Protein AF-A0A943V4J5-F1 (afdb_monomer_lite)

Structure (mmCIF, N/CA/C/O backbone):
data_AF-A0A943V4J5-F1
#
_entry.id   AF-A0A943V4J5-F1
#
loop_
_atom_site.group_PDB
_atom_site.id
_atom_site.type_symbol
_atom_site.label_atom_id
_atom_site.label_alt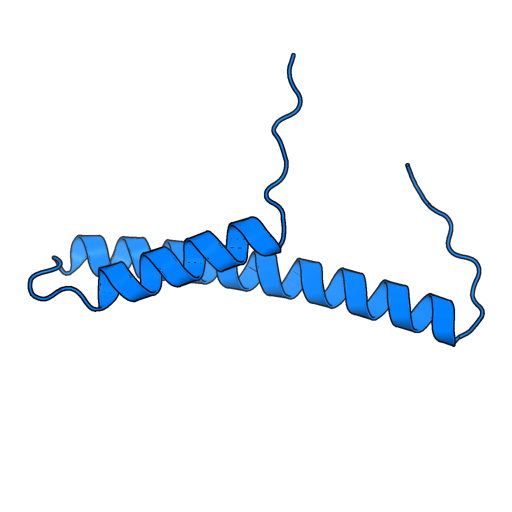_id
_atom_site.label_comp_id
_atom_site.label_asym_id
_atom_site.label_entity_id
_atom_site.label_seq_id
_atom_site.pdbx_PDB_ins_code
_atom_site.Cartn_x
_atom_site.Cartn_y
_atom_site.Cartn_z
_atom_site.occupancy
_atom_site.B_iso_or_equiv
_atom_site.auth_seq_id
_atom_site.auth_comp_id
_atom_site.auth_asym_id
_atom_site.auth_atom_id
_atom_site.pdbx_PDB_model_num
ATOM 1 N N . MET A 1 1 ? -20.559 3.648 -20.221 1.00 33.47 1 MET A N 1
ATOM 2 C CA . MET A 1 1 ? -20.439 3.281 -18.790 1.00 33.47 1 MET A CA 1
ATOM 3 C C . MET A 1 1 ? -19.029 3.663 -18.367 1.00 33.47 1 MET A C 1
ATOM 5 O O . MET A 1 1 ? -18.133 3.326 -19.135 1.00 33.47 1 MET A O 1
ATOM 9 N N . PRO A 1 2 ? -18.794 4.425 -17.284 1.00 40.66 2 PRO A N 1
ATOM 10 C CA . PRO A 1 2 ? -17.429 4.803 -16.934 1.00 40.66 2 PRO A CA 1
ATOM 11 C C . PRO A 1 2 ? -16.676 3.538 -16.516 1.00 40.66 2 PRO A C 1
ATOM 13 O O . PRO A 1 2 ? -17.181 2.752 -15.713 1.00 40.66 2 PRO A O 1
ATOM 16 N N . ALA A 1 3 ? -15.517 3.303 -17.128 1.00 45.62 3 ALA A N 1
ATOM 17 C CA . ALA A 1 3 ? -14.641 2.196 -16.775 1.00 45.62 3 ALA A CA 1
ATOM 18 C C . ALA A 1 3 ? -14.354 2.266 -15.270 1.00 45.62 3 ALA A C 1
ATOM 20 O O . ALA A 1 3 ? -13.978 3.331 -14.776 1.00 45.62 3 ALA A O 1
ATOM 21 N N . LYS A 1 4 ? -14.562 1.161 -14.538 1.00 47.19 4 LYS A N 1
ATOM 22 C CA . LYS A 1 4 ? -14.074 1.029 -13.159 1.00 47.19 4 LYS A CA 1
ATOM 23 C C . LYS A 1 4 ? -12.593 1.399 -13.190 1.00 47.19 4 LYS A C 1
ATOM 25 O O . LYS A 1 4 ? -11.815 0.676 -13.810 1.00 47.19 4 LYS A O 1
ATOM 30 N N . GLN A 1 5 ? -12.229 2.541 -12.610 1.00 59.59 5 GLN A N 1
ATOM 31 C CA . GLN A 1 5 ? -10.831 2.933 -12.506 1.00 59.59 5 GLN A CA 1
ATOM 32 C C . GLN A 1 5 ? -10.137 1.835 -11.707 1.00 59.59 5 GLN A C 1
ATOM 34 O O . GLN A 1 5 ? -10.502 1.571 -10.563 1.00 59.59 5 GLN A O 1
ATOM 39 N N . GLN A 1 6 ? -9.224 1.116 -12.358 1.00 74.06 6 GLN A N 1
ATOM 40 C CA . GLN A 1 6 ? -8.378 0.165 -11.656 1.00 74.06 6 GLN A CA 1
ATOM 41 C C . GLN A 1 6 ? -7.522 0.968 -10.680 1.00 74.06 6 GLN A C 1
ATOM 43 O O . GLN A 1 6 ? -6.936 1.975 -11.078 1.00 74.06 6 GLN A O 1
ATOM 48 N N . LEU A 1 7 ? -7.481 0.528 -9.424 1.00 86.62 7 LEU A N 1
ATOM 49 C CA . LEU A 1 7 ? -6.654 1.126 -8.382 1.00 86.62 7 LEU A CA 1
ATOM 50 C C . LEU A 1 7 ? -5.204 1.249 -8.884 1.00 86.62 7 LEU A C 1
ATOM 52 O O . LEU A 1 7 ? -4.679 0.307 -9.487 1.00 86.62 7 LEU A O 1
ATOM 56 N N . THR A 1 8 ? -4.555 2.399 -8.696 1.00 93.75 8 THR A N 1
ATOM 57 C CA . THR A 1 8 ? -3.120 2.526 -9.004 1.00 93.75 8 THR A CA 1
ATOM 58 C C . THR A 1 8 ? -2.268 1.966 -7.864 1.00 93.75 8 THR A C 1
ATOM 60 O O . THR A 1 8 ? -2.763 1.732 -6.762 1.00 93.75 8 THR A O 1
ATOM 63 N N . LEU A 1 9 ? -0.972 1.738 -8.115 1.00 93.38 9 LEU A N 1
ATOM 64 C CA . LEU A 1 9 ? -0.048 1.297 -7.062 1.00 93.38 9 LEU A CA 1
ATOM 65 C C . LEU A 1 9 ? 0.027 2.342 -5.940 1.00 93.38 9 LEU A C 1
ATOM 67 O O . LEU A 1 9 ? -0.039 2.000 -4.768 1.00 93.38 9 LEU A O 1
ATOM 71 N N . GLU A 1 10 ? 0.126 3.614 -6.308 1.00 94.88 10 GLU A N 1
ATOM 72 C CA . GLU A 1 10 ? 0.245 4.739 -5.384 1.00 94.88 10 GLU A CA 1
ATOM 73 C C . GLU A 1 10 ? -1.013 4.873 -4.523 1.00 94.88 10 GLU A C 1
ATOM 75 O O . GLU A 1 10 ? -0.906 5.044 -3.314 1.00 94.88 10 GLU A O 1
ATOM 80 N N . GLN A 1 11 ? -2.197 4.718 -5.125 1.00 94.94 11 GLN A N 1
ATOM 81 C CA . GLN A 1 11 ? -3.463 4.716 -4.390 1.00 94.94 11 GLN A CA 1
ATOM 82 C C . GLN A 1 11 ? -3.535 3.550 -3.399 1.00 94.94 11 GLN A C 1
ATOM 84 O O . GLN A 1 11 ? -3.868 3.762 -2.237 1.00 94.94 11 GLN A O 1
ATOM 89 N N . ALA A 1 12 ? -3.150 2.343 -3.824 1.00 94.81 12 ALA A N 1
ATOM 90 C CA . ALA A 1 12 ? -3.113 1.173 -2.950 1.00 94.81 12 ALA A CA 1
ATOM 91 C C . ALA A 1 12 ? -2.133 1.346 -1.775 1.00 94.81 12 ALA A C 1
ATOM 93 O O . ALA A 1 12 ? -2.428 0.941 -0.653 1.00 94.81 12 ALA A O 1
ATOM 94 N N . MET A 1 13 ? -0.981 1.982 -2.012 1.00 94.44 13 MET A N 1
ATOM 95 C CA . MET A 1 13 ? -0.017 2.310 -0.960 1.00 94.44 13 MET A CA 1
ATOM 96 C C . MET A 1 13 ? -0.574 3.343 0.025 1.00 94.44 13 MET A C 1
ATOM 98 O O . MET A 1 13 ? -0.445 3.151 1.230 1.00 94.44 13 MET A O 1
ATOM 102 N N . THR A 1 14 ? -1.241 4.393 -0.462 1.00 96.50 14 THR A N 1
ATOM 103 C CA . THR A 1 14 ? -1.901 5.382 0.407 1.00 96.50 14 THR A CA 1
ATOM 104 C C . THR A 1 14 ? -2.992 4.743 1.269 1.00 96.50 14 THR A C 1
ATOM 106 O O . THR A 1 14 ? -3.096 5.052 2.453 1.00 96.50 14 THR A O 1
ATOM 109 N N . GLU A 1 15 ? -3.788 3.828 0.711 1.00 95.06 15 GLU A N 1
ATOM 110 C CA . GLU A 1 15 ? -4.808 3.099 1.476 1.00 95.06 15 GLU A CA 1
ATOM 111 C C . GLU A 1 15 ? -4.193 2.190 2.551 1.00 95.06 15 GLU A C 1
ATOM 113 O O . GLU A 1 15 ? -4.695 2.148 3.675 1.00 95.06 15 GLU A O 1
ATOM 118 N N . LEU A 1 16 ? -3.080 1.511 2.249 1.00 94.88 16 LEU A N 1
ATOM 119 C CA . LEU A 1 16 ? -2.331 0.718 3.232 1.00 94.88 16 LEU A CA 1
ATOM 120 C C . LEU A 1 16 ? -1.793 1.573 4.382 1.00 94.88 16 LEU A C 1
ATOM 122 O O . LEU A 1 16 ? -1.931 1.190 5.542 1.00 94.88 16 LEU A O 1
ATOM 126 N N . GLU A 1 17 ? -1.201 2.727 4.076 1.00 95.25 17 GLU A N 1
ATOM 127 C CA . GLU A 1 17 ? -0.691 3.660 5.086 1.00 95.25 17 GLU A CA 1
ATOM 128 C C . GLU A 1 17 ? -1.814 4.186 5.985 1.00 95.25 17 GLU A C 1
ATOM 130 O O . GLU A 1 17 ? -1.659 4.227 7.206 1.00 95.25 17 GLU A O 1
ATOM 135 N N . ALA A 1 18 ? -2.966 4.526 5.401 1.00 94.56 18 ALA A N 1
ATOM 136 C CA . ALA A 1 18 ? -4.132 4.969 6.155 1.00 94.56 18 ALA A CA 1
ATOM 137 C C . ALA A 1 18 ? -4.654 3.870 7.095 1.00 94.56 18 ALA A C 1
ATOM 139 O O . ALA A 1 18 ? -4.898 4.131 8.270 1.00 94.56 18 ALA A O 1
ATOM 140 N N . MET A 1 19 ? -4.778 2.626 6.620 1.00 94.12 19 MET A N 1
ATOM 141 C CA . MET A 1 19 ? -5.207 1.513 7.476 1.00 94.12 19 MET A CA 1
ATOM 142 C C . MET A 1 19 ? -4.202 1.218 8.591 1.00 94.12 19 MET A C 1
ATOM 144 O O . MET A 1 19 ? -4.618 0.958 9.718 1.00 94.12 19 MET A O 1
ATOM 148 N N . ALA A 1 20 ? -2.897 1.299 8.315 1.00 92.19 20 ALA A N 1
ATOM 149 C CA . ALA A 1 20 ? -1.868 1.128 9.337 1.00 92.19 20 ALA A CA 1
ATOM 150 C C . ALA A 1 20 ? -2.002 2.178 10.454 1.00 92.19 20 ALA A C 1
ATOM 152 O O . ALA A 1 20 ? -1.993 1.819 11.630 1.00 92.19 20 ALA A O 1
ATOM 153 N N . GLN A 1 21 ? -2.224 3.447 10.099 1.00 93.06 21 GLN A N 1
ATOM 154 C CA . GLN A 1 21 ? -2.469 4.519 11.072 1.00 93.06 21 GLN A CA 1
ATOM 155 C C . GLN A 1 21 ? -3.741 4.279 11.898 1.00 93.06 21 GLN A C 1
ATOM 157 O O . GLN A 1 21 ? -3.751 4.473 13.113 1.00 93.06 21 GLN A O 1
ATOM 162 N N . GLU A 1 22 ? -4.816 3.810 11.267 1.00 91.81 22 GLU A N 1
ATOM 163 C CA . GLU A 1 22 ? -6.060 3.484 11.969 1.00 91.81 22 GLU A CA 1
ATOM 164 C C . GLU A 1 22 ? -5.883 2.301 12.938 1.00 91.81 22 GLU A C 1
ATOM 166 O O . GLU A 1 22 ? -6.432 2.316 14.041 1.00 91.81 22 GLU A O 1
ATOM 171 N N . MET A 1 23 ? -5.072 1.299 12.580 1.00 90.75 23 MET A N 1
ATOM 172 C CA . MET A 1 23 ? -4.742 0.160 13.450 1.00 90.75 23 MET A CA 1
ATOM 173 C C . MET A 1 23 ? -3.915 0.553 14.683 1.00 90.75 23 MET A C 1
ATOM 175 O O . MET A 1 23 ? -3.971 -0.150 15.693 1.00 90.75 23 MET A O 1
ATOM 179 N N . GLU A 1 24 ? -3.190 1.673 14.638 1.00 91.62 24 GLU A N 1
ATOM 180 C CA . GLU A 1 24 ? -2.456 2.229 15.784 1.00 91.62 24 GLU A CA 1
ATOM 181 C C . GLU A 1 24 ? -3.366 2.977 16.776 1.00 91.62 24 GLU A C 1
ATOM 183 O O . GLU A 1 24 ? -2.941 3.304 17.888 1.00 91.62 24 GLU A O 1
ATOM 188 N N . THR A 1 25 ? -4.629 3.232 16.414 1.00 91.69 25 THR A N 1
ATOM 189 C CA . THR A 1 25 ? -5.564 3.978 17.263 1.00 91.69 25 THR A CA 1
ATOM 190 C C . THR A 1 25 ? -5.970 3.160 18.497 1.00 91.69 25 THR A C 1
ATOM 192 O O . THR A 1 25 ? -6.532 2.065 18.372 1.00 91.69 25 THR A O 1
ATOM 195 N N . PRO A 1 26 ? -5.769 3.691 19.720 1.00 90.50 26 PRO A N 1
ATOM 196 C CA . PRO A 1 26 ? -6.210 3.024 20.937 1.00 90.50 26 PRO A CA 1
ATOM 197 C C . PRO A 1 26 ? -7.728 2.816 20.951 1.00 90.50 26 PRO A C 1
ATOM 199 O O . PRO A 1 26 ? -8.498 3.741 20.704 1.00 90.50 26 PRO A O 1
ATOM 202 N N . GLY A 1 27 ? -8.167 1.609 21.306 1.00 91.38 27 GLY A N 1
ATOM 203 C CA . GLY A 1 27 ? -9.592 1.287 21.425 1.00 91.38 27 GLY A CA 1
ATOM 204 C C . GLY A 1 27 ? -10.264 0.824 20.130 1.00 91.38 27 GLY A C 1
ATOM 205 O O . GLY A 1 27 ? -11.485 0.665 20.121 1.00 91.38 27 GLY A O 1
ATOM 206 N N . LEU A 1 28 ? -9.501 0.561 19.060 1.00 92.88 28 LEU A N 1
ATOM 207 C CA . LEU A 1 28 ? -10.021 -0.157 17.898 1.00 92.88 28 LEU A CA 1
ATOM 208 C C . LEU A 1 28 ? -10.551 -1.534 18.331 1.00 92.88 28 LEU A C 1
ATOM 210 O O . LEU A 1 28 ? -9.877 -2.276 19.049 1.00 92.88 28 LEU A O 1
ATOM 214 N N . SER A 1 29 ? -11.774 -1.875 17.917 1.00 95.19 29 SER A N 1
ATOM 215 C CA . SER A 1 29 ? -12.339 -3.186 18.230 1.00 95.19 29 SER A CA 1
ATOM 216 C C . SER A 1 29 ? -11.572 -4.291 17.507 1.00 95.19 29 SER A C 1
ATOM 218 O O . SER A 1 29 ? -11.069 -4.097 16.400 1.00 95.19 29 SER A O 1
ATOM 220 N N . ILE A 1 30 ? -11.528 -5.477 18.114 1.00 93.38 30 ILE A N 1
ATOM 221 C CA . ILE A 1 30 ? -10.875 -6.648 17.516 1.00 93.38 30 ILE A CA 1
ATOM 222 C C . ILE A 1 30 ? -11.500 -6.999 16.161 1.00 93.38 30 ILE A C 1
ATOM 224 O O . ILE A 1 30 ? -10.769 -7.279 15.218 1.00 93.38 30 ILE A O 1
ATOM 228 N N . ASP A 1 31 ? -12.825 -6.890 16.026 1.00 95.38 31 ASP A N 1
ATOM 229 C CA . ASP A 1 31 ? -13.515 -7.138 14.753 1.00 95.38 31 ASP A CA 1
ATOM 230 C C . ASP A 1 31 ? -13.035 -6.189 13.643 1.00 95.38 31 ASP A C 1
ATOM 232 O O . ASP A 1 31 ? -12.745 -6.627 12.532 1.00 95.38 31 ASP A O 1
ATOM 236 N N . LYS A 1 32 ? -12.873 -4.893 13.950 1.00 93.56 32 LYS A N 1
ATOM 237 C CA . LYS A 1 32 ? -12.330 -3.926 12.985 1.00 93.56 32 LYS A CA 1
ATOM 238 C C . LYS A 1 32 ? -10.855 -4.160 12.693 1.00 93.56 32 LYS A C 1
ATOM 240 O O . LYS A 1 32 ? -10.419 -3.966 11.564 1.00 93.56 32 LYS A O 1
ATOM 245 N N . MET A 1 33 ? -10.086 -4.575 13.696 1.00 92.81 33 MET A N 1
ATOM 246 C CA . MET A 1 33 ? -8.678 -4.910 13.511 1.00 92.81 33 MET A CA 1
ATOM 247 C C . MET A 1 33 ? -8.514 -6.106 12.563 1.00 92.81 33 MET A C 1
ATOM 249 O O . MET A 1 33 ? -7.631 -6.080 11.709 1.00 92.81 33 MET A O 1
ATOM 253 N N . MET A 1 34 ? -9.396 -7.106 12.658 1.00 94.94 34 MET A N 1
ATOM 254 C CA . MET A 1 34 ? -9.444 -8.230 11.718 1.00 94.94 34 MET A CA 1
ATOM 255 C C . MET A 1 34 ? -9.837 -7.781 10.307 1.00 94.94 34 MET A C 1
ATOM 257 O O . MET A 1 34 ? -9.178 -8.168 9.347 1.00 94.94 34 MET A O 1
ATOM 261 N N . GLU A 1 35 ? -10.840 -6.910 10.175 1.00 95.31 35 GLU A N 1
ATOM 262 C CA . GLU A 1 35 ? -11.243 -6.358 8.874 1.00 95.31 35 GLU A CA 1
ATOM 263 C C . GLU A 1 35 ? -10.094 -5.592 8.192 1.00 95.31 35 GLU A C 1
ATOM 265 O O . GLU A 1 35 ? -9.819 -5.793 7.007 1.00 95.31 35 GLU A O 1
ATOM 270 N N . TYR A 1 36 ? -9.391 -4.730 8.933 1.00 94.94 36 TYR A N 1
ATOM 271 C CA . TYR A 1 36 ? -8.231 -4.005 8.411 1.00 94.94 36 TYR A CA 1
ATOM 272 C C . TYR A 1 36 ? -7.071 -4.932 8.077 1.00 94.94 36 TYR A C 1
ATOM 274 O O . TYR A 1 36 ? -6.395 -4.705 7.076 1.00 94.94 36 TYR A O 1
ATOM 282 N N . TYR A 1 37 ? -6.856 -5.992 8.854 1.00 92.62 37 TYR A N 1
ATOM 283 C CA . TYR A 1 37 ? -5.830 -6.986 8.559 1.00 92.62 37 TYR A CA 1
ATOM 284 C C . TYR A 1 37 ? -6.093 -7.713 7.232 1.00 92.62 37 TYR A C 1
ATOM 286 O O . TYR A 1 37 ? -5.199 -7.798 6.389 1.00 92.62 37 TYR A O 1
ATOM 294 N N . GLU A 1 38 ? -7.318 -8.194 7.008 1.00 95.62 38 GLU A N 1
ATOM 295 C CA . GLU A 1 38 ? -7.703 -8.872 5.762 1.00 95.62 38 GLU A CA 1
ATOM 296 C C . GLU A 1 38 ? -7.549 -7.945 4.551 1.00 95.62 38 GLU A C 1
ATOM 298 O O . GLU A 1 38 ? -6.859 -8.289 3.590 1.00 95.62 38 GLU A O 1
ATOM 303 N N . LYS A 1 39 ? -8.088 -6.724 4.639 1.00 95.06 39 L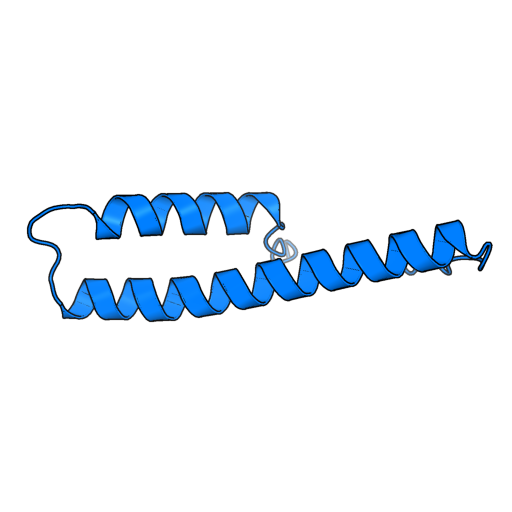YS A N 1
ATOM 304 C CA . LYS A 1 39 ? -7.966 -5.713 3.576 1.00 95.06 39 LYS A CA 1
ATOM 305 C C . LYS A 1 39 ? -6.519 -5.308 3.309 1.00 95.06 39 LYS A C 1
ATOM 307 O O . LYS A 1 39 ? -6.123 -5.153 2.154 1.00 95.06 39 LYS A O 1
ATOM 312 N N . SER A 1 40 ? -5.711 -5.165 4.358 1.00 93.69 40 SER A N 1
ATOM 313 C CA . SER A 1 40 ? -4.286 -4.848 4.219 1.00 93.69 40 SER A CA 1
ATOM 314 C C . SER A 1 40 ? -3.529 -5.966 3.508 1.00 93.69 40 SER A C 1
ATOM 316 O O . SER A 1 40 ? -2.672 -5.686 2.674 1.00 93.69 40 SER A O 1
ATOM 318 N N . ASN A 1 41 ? -3.867 -7.233 3.760 1.00 95.00 41 ASN A N 1
ATOM 319 C CA . ASN A 1 41 ? -3.260 -8.356 3.043 1.00 95.00 41 ASN A CA 1
ATOM 320 C C . ASN A 1 41 ? -3.619 -8.356 1.551 1.00 95.00 41 ASN A C 1
ATOM 322 O O . ASN A 1 41 ? -2.744 -8.583 0.714 1.00 95.00 41 ASN A O 1
ATOM 326 N N . GLU A 1 42 ? -4.877 -8.074 1.207 1.00 95.50 42 GLU A N 1
ATOM 327 C CA . GLU A 1 42 ? -5.316 -7.974 -0.191 1.00 95.50 42 GLU A CA 1
ATOM 328 C C . GLU A 1 42 ? -4.589 -6.846 -0.934 1.00 95.50 42 GLU A C 1
ATOM 330 O O . GLU A 1 42 ? -4.045 -7.056 -2.023 1.00 95.50 42 GLU A O 1
ATOM 335 N N . LEU A 1 43 ? -4.507 -5.660 -0.325 1.00 95.31 43 LEU A N 1
ATOM 336 C CA . LEU A 1 43 ? -3.806 -4.516 -0.908 1.00 95.31 43 LEU A CA 1
ATOM 337 C C . LEU A 1 43 ? -2.295 -4.747 -1.005 1.00 95.31 43 LEU A C 1
ATOM 339 O O . LEU A 1 43 ? -1.684 -4.396 -2.016 1.00 95.31 43 LEU A O 1
ATOM 343 N N . ALA A 1 44 ? -1.679 -5.388 -0.009 1.00 94.75 44 ALA A N 1
ATOM 344 C CA . ALA A 1 44 ? -0.264 -5.744 -0.062 1.00 94.75 44 ALA A CA 1
ATOM 345 C C . ALA A 1 44 ? 0.034 -6.717 -1.215 1.00 94.75 44 ALA A C 1
ATOM 347 O O . ALA A 1 44 ? 1.010 -6.526 -1.948 1.00 94.75 44 ALA A O 1
ATOM 348 N N . ALA A 1 45 ? -0.828 -7.719 -1.423 1.00 96.12 45 ALA A N 1
ATOM 349 C CA . ALA A 1 45 ? -0.713 -8.644 -2.547 1.00 96.12 45 ALA A CA 1
ATOM 350 C C . ALA A 1 45 ? -0.831 -7.914 -3.895 1.00 96.12 45 ALA A C 1
ATOM 352 O O . ALA A 1 45 ? 0.005 -8.114 -4.780 1.00 96.12 45 ALA A O 1
ATOM 353 N N . PHE A 1 46 ? -1.803 -7.006 -4.022 1.00 95.31 46 PHE A N 1
ATOM 354 C CA . PHE A 1 46 ? -1.976 -6.170 -5.209 1.00 95.31 46 PHE A CA 1
ATOM 355 C C . PHE A 1 46 ? -0.737 -5.309 -5.509 1.00 95.31 46 PHE A C 1
ATOM 357 O O . PHE A 1 46 ? -0.236 -5.293 -6.639 1.00 95.31 46 PHE A O 1
ATOM 364 N N . CYS A 1 47 ? -0.198 -4.625 -4.496 1.00 95.19 47 CYS A N 1
ATOM 365 C CA . CYS A 1 47 ? 1.017 -3.821 -4.624 1.00 95.19 47 CYS A CA 1
ATOM 366 C C . CYS A 1 47 ? 2.200 -4.668 -5.106 1.00 95.19 47 CYS A C 1
ATOM 368 O O . CYS A 1 47 ? 2.924 -4.272 -6.026 1.00 95.19 47 CYS A O 1
ATOM 370 N N . GLN A 1 48 ? 2.375 -5.858 -4.525 1.00 96.06 48 GLN A N 1
ATOM 371 C CA . GLN A 1 48 ? 3.450 -6.771 -4.898 1.00 96.06 48 GLN A CA 1
ATOM 372 C C . GLN A 1 48 ? 3.314 -7.252 -6.348 1.00 96.06 48 GLN A C 1
ATOM 374 O O . GLN A 1 48 ? 4.311 -7.300 -7.073 1.00 96.06 48 GLN A O 1
ATOM 379 N N . GLU A 1 49 ? 2.099 -7.567 -6.798 1.00 96.25 49 GLU A N 1
ATOM 380 C CA . GLU A 1 49 ? 1.829 -7.961 -8.182 1.00 96.25 49 GLU A CA 1
ATOM 381 C C . GLU A 1 49 ? 2.194 -6.841 -9.167 1.00 96.25 49 GLU A C 1
ATOM 383 O O . GLU A 1 49 ? 2.936 -7.070 -10.128 1.00 96.25 49 GLU A O 1
ATOM 388 N N . LYS A 1 50 ? 1.755 -5.604 -8.900 1.00 94.25 50 LYS A N 1
ATOM 389 C CA . LYS A 1 50 ? 2.085 -4.437 -9.735 1.00 94.25 50 LYS A CA 1
ATOM 390 C C . LYS A 1 50 ? 3.590 -4.191 -9.795 1.00 94.25 50 LYS A C 1
ATOM 392 O O . LYS A 1 50 ? 4.138 -4.023 -10.886 1.00 94.25 50 LYS A O 1
ATOM 397 N N . LEU A 1 51 ? 4.273 -4.229 -8.650 1.00 96.38 51 LEU A N 1
ATOM 398 C CA . LEU A 1 51 ? 5.727 -4.064 -8.572 1.00 96.38 51 LEU A CA 1
ATOM 399 C C . LEU A 1 51 ? 6.469 -5.160 -9.343 1.00 96.38 51 LEU A C 1
ATOM 401 O O . LEU A 1 51 ? 7.432 -4.859 -10.050 1.00 96.38 51 LEU A O 1
ATOM 405 N N . ASN A 1 52 ? 6.018 -6.412 -9.260 1.00 96.00 52 ASN A N 1
ATOM 406 C CA . ASN A 1 52 ? 6.580 -7.512 -10.043 1.00 96.00 52 ASN A CA 1
ATOM 407 C C . ASN A 1 52 ? 6.392 -7.278 -11.548 1.00 96.00 52 ASN A C 1
ATOM 409 O O . ASN A 1 52 ? 7.339 -7.448 -12.317 1.00 96.00 52 ASN A O 1
ATOM 413 N N . GLY A 1 53 ? 5.211 -6.813 -11.964 1.00 93.88 53 GLY A N 1
ATOM 414 C CA . GLY A 1 53 ? 4.934 -6.434 -13.349 1.00 93.88 53 GLY A CA 1
ATOM 415 C C . GLY A 1 53 ? 5.859 -5.323 -13.853 1.00 93.88 53 GLY A C 1
ATOM 416 O O . GLY A 1 53 ? 6.443 -5.444 -14.932 1.00 93.88 53 GLY A O 1
ATOM 417 N N . TYR A 1 54 ? 6.061 -4.266 -13.063 1.00 94.00 54 TYR A N 1
ATOM 418 C CA . TYR A 1 54 ? 6.990 -3.186 -13.409 1.00 94.00 54 TYR A CA 1
ATOM 419 C C . TYR A 1 54 ? 8.440 -3.669 -13.487 1.00 94.00 54 TYR A C 1
ATOM 421 O O . TYR A 1 54 ? 9.130 -3.357 -14.456 1.00 94.00 54 TYR A O 1
ATOM 429 N N . ARG A 1 55 ? 8.892 -4.488 -12.529 1.00 94.75 55 ARG A N 1
ATOM 430 C CA . ARG A 1 55 ? 10.238 -5.088 -12.547 1.00 94.75 55 ARG A CA 1
ATOM 431 C C . ARG A 1 5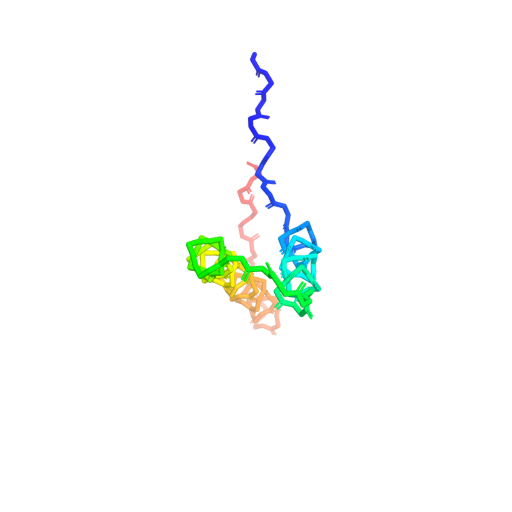5 ? 10.459 -5.940 -13.795 1.00 94.75 55 ARG A C 1
ATOM 433 O O . ARG A 1 55 ? 11.488 -5.795 -14.445 1.00 94.75 55 ARG A O 1
ATOM 440 N N . ALA A 1 56 ? 9.484 -6.769 -14.166 1.00 94.50 56 ALA A N 1
ATOM 441 C CA . ALA A 1 56 ? 9.558 -7.589 -15.373 1.00 94.50 56 ALA A CA 1
ATOM 442 C C . ALA A 1 56 ? 9.633 -6.735 -16.6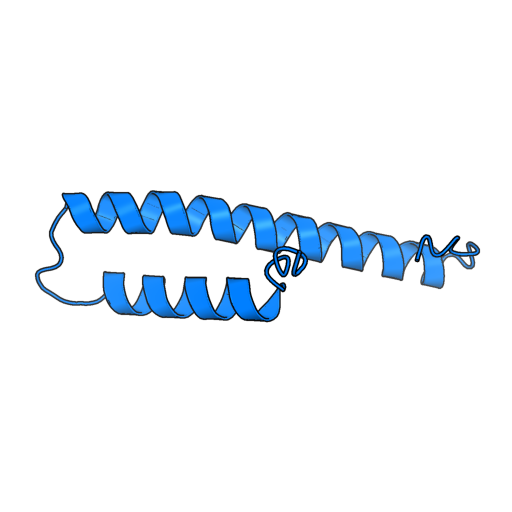49 1.00 94.50 56 ALA A C 1
ATOM 444 O O . ALA A 1 56 ? 10.397 -7.051 -17.560 1.00 94.50 56 ALA A O 1
ATOM 445 N N . ARG A 1 57 ? 8.878 -5.629 -16.713 1.00 91.94 57 ARG A N 1
ATOM 446 C CA . ARG A 1 57 ? 8.954 -4.673 -17.830 1.00 91.94 57 ARG A CA 1
ATOM 447 C C . ARG A 1 57 ? 10.334 -4.026 -17.915 1.00 91.94 57 ARG A C 1
ATOM 449 O O . ARG A 1 57 ? 10.930 -4.046 -18.984 1.00 91.94 57 ARG A O 1
ATOM 456 N N . ILE A 1 58 ? 10.867 -3.524 -16.801 1.00 94.00 58 ILE A N 1
ATOM 457 C CA . ILE A 1 58 ? 12.209 -2.921 -16.745 1.00 94.00 58 ILE A CA 1
ATOM 458 C C . ILE A 1 58 ? 13.278 -3.927 -17.189 1.00 94.00 58 ILE A C 1
ATOM 460 O O . ILE A 1 58 ? 14.126 -3.580 -18.008 1.00 94.00 58 ILE A O 1
ATOM 464 N N . ALA A 1 59 ? 13.205 -5.174 -16.716 1.00 92.94 59 ALA A N 1
ATOM 465 C CA . ALA A 1 59 ? 14.136 -6.230 -17.111 1.00 92.94 59 ALA A CA 1
ATOM 466 C C . ALA A 1 59 ? 14.112 -6.487 -18.630 1.00 92.94 59 ALA A C 1
ATOM 468 O O . ALA A 1 59 ? 15.167 -6.551 -19.253 1.00 92.94 59 ALA A O 1
ATOM 469 N N . LYS A 1 60 ? 12.926 -6.541 -19.259 1.00 92.62 60 LYS A N 1
ATOM 470 C CA . LYS A 1 60 ? 12.807 -6.688 -20.724 1.00 92.62 60 LYS A CA 1
ATOM 471 C C . LYS A 1 60 ? 13.468 -5.536 -21.489 1.00 92.62 60 LYS A C 1
ATOM 473 O O . LYS A 1 60 ? 14.166 -5.797 -22.466 1.00 92.62 60 LYS A O 1
ATOM 478 N N . ILE A 1 61 ? 13.293 -4.292 -21.024 1.00 92.00 61 ILE A N 1
ATOM 479 C CA . ILE A 1 61 ? 13.942 -3.109 -21.622 1.00 92.00 61 ILE A CA 1
ATOM 480 C C . ILE A 1 61 ? 15.465 -3.226 -21.507 1.00 92.00 61 ILE A C 1
ATOM 482 O O . ILE A 1 61 ? 16.176 -2.991 -22.480 1.00 92.00 61 ILE A O 1
ATOM 486 N N . GLN A 1 62 ? 15.970 -3.611 -20.332 1.00 88.00 62 GLN A N 1
ATOM 487 C CA . GLN A 1 62 ? 17.408 -3.760 -20.082 1.00 88.00 62 GLN A CA 1
ATOM 488 C C . GLN A 1 62 ? 18.044 -4.883 -20.913 1.00 88.00 62 GLN A C 1
ATOM 490 O O . GLN A 1 62 ? 19.191 -4.755 -21.331 1.00 88.00 62 GLN A O 1
ATOM 495 N N . GLU A 1 63 ? 17.302 -5.955 -21.192 1.00 87.06 63 GLU A N 1
ATOM 496 C CA . GLU A 1 63 ? 17.732 -7.061 -22.056 1.00 87.06 63 GLU A CA 1
ATOM 497 C C . GLU A 1 63 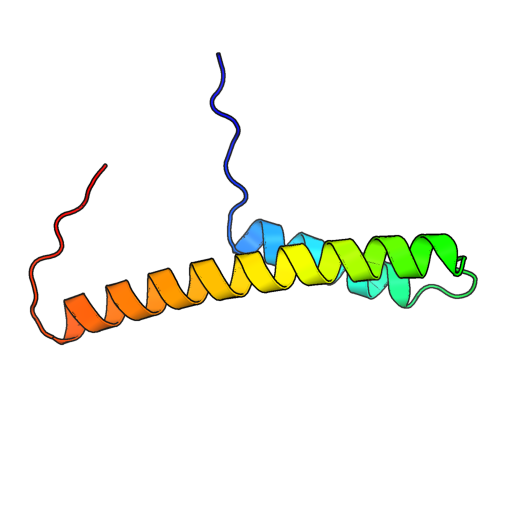? 17.631 -6.743 -23.562 1.00 87.06 63 GLU A C 1
ATOM 499 O O . GLU A 1 63 ? 17.950 -7.599 -24.386 1.00 87.06 63 GLU A O 1
ATOM 504 N N . GLY A 1 64 ? 17.183 -5.538 -23.943 1.00 72.12 64 GLY A N 1
ATOM 505 C CA . GLY A 1 64 ? 17.022 -5.139 -25.344 1.00 72.12 64 GLY A CA 1
ATOM 506 C C . GLY A 1 64 ? 15.897 -5.877 -26.077 1.00 72.12 64 GLY A C 1
ATOM 507 O O . GLY A 1 64 ? 15.898 -5.924 -27.305 1.00 72.12 64 GLY A O 1
ATOM 508 N N . LYS A 1 65 ? 14.944 -6.473 -25.348 1.00 68.31 65 LYS A N 1
ATOM 509 C CA . LYS A 1 65 ? 13.769 -7.131 -25.935 1.00 68.31 65 LYS A CA 1
ATOM 510 C C . LYS A 1 65 ? 12.706 -6.081 -26.255 1.00 68.31 65 LYS A C 1
ATOM 512 O O . LYS A 1 65 ? 12.304 -5.323 -25.373 1.00 68.31 65 LYS A O 1
ATOM 517 N N . GLU A 1 66 ? 12.244 -6.058 -27.504 1.00 59.44 66 GLU A N 1
ATOM 518 C CA . GLU A 1 66 ? 11.114 -5.231 -27.941 1.00 59.44 66 GLU A CA 1
ATOM 519 C C . GLU A 1 66 ? 9.888 -5.522 -27.064 1.00 59.44 66 GLU A C 1
ATOM 521 O O . GLU A 1 66 ? 9.504 -6.676 -26.857 1.00 59.44 66 GLU A O 1
ATOM 526 N N . ILE A 1 67 ? 9.304 -4.471 -26.487 1.00 62.53 67 ILE A N 1
ATOM 527 C CA . ILE A 1 67 ? 8.070 -4.582 -25.714 1.00 62.53 67 ILE A CA 1
ATOM 528 C C . ILE A 1 67 ? 6.911 -4.369 -26.679 1.00 62.53 67 ILE A C 1
ATOM 530 O O . ILE A 1 67 ? 6.694 -3.250 -27.137 1.00 62.53 67 ILE A O 1
ATOM 534 N N . GLU A 1 68 ? 6.138 -5.422 -26.940 1.00 57.75 68 GLU A N 1
ATOM 535 C CA . GLU A 1 68 ? 4.779 -5.271 -27.457 1.00 57.75 68 GLU A CA 1
ATOM 536 C C . GLU A 1 68 ? 3.935 -4.603 -26.367 1.00 57.75 68 GLU A C 1
ATOM 538 O O . GLU A 1 68 ? 3.696 -5.160 -25.291 1.00 57.75 68 GLU A O 1
ATOM 543 N N . ILE A 1 69 ? 3.568 -3.348 -26.612 1.00 55.56 69 ILE A N 1
ATOM 544 C CA . ILE A 1 69 ? 2.674 -2.584 -25.750 1.00 55.56 69 ILE A CA 1
ATOM 545 C C . ILE A 1 69 ? 1.253 -2.905 -26.217 1.00 55.56 69 ILE A C 1
ATOM 547 O O . ILE A 1 69 ? 0.811 -2.378 -27.235 1.00 55.56 69 ILE A O 1
ATOM 551 N N . GLU A 1 70 ? 0.538 -3.768 -25.494 1.00 51.75 70 GLU A N 1
ATOM 552 C CA . GLU A 1 70 ? -0.923 -3.809 -25.608 1.00 51.75 70 GLU A CA 1
ATOM 553 C C . GLU A 1 70 ? -1.487 -2.564 -24.908 1.00 51.75 70 GLU A C 1
ATOM 555 O O . GLU A 1 70 ? -1.247 -2.345 -23.715 1.00 51.75 70 GLU A O 1
ATOM 560 N N . ALA A 1 71 ? -2.133 -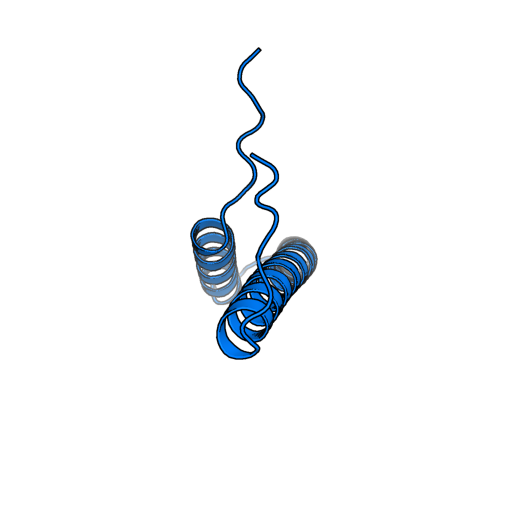1.717 -25.713 1.00 38.66 71 ALA A N 1
ATOM 561 C CA . ALA A 1 71 ? -2.760 -0.455 -25.330 1.00 38.66 71 ALA A CA 1
ATOM 562 C C . ALA A 1 71 ? -4.127 -0.662 -24.665 1.00 38.66 71 ALA A C 1
ATOM 564 O O . ALA A 1 71 ? -4.858 -1.586 -25.089 1.00 38.66 71 ALA A O 1
#

Secondary structure (DSSP, 8-state):
-----PPPHHHHHHHHHHHHHHHTSTT--HHHHHHHHHHHHHHHHHHHHHHHHHHHHHHHHHTT-------

pLDDT: mean 86.06, std 16.52, range [33.47, 96.5]

Foldseek 3Di:
DPPPPDQDLVNLVVLLVVLVVVLPDPPPDPVVNVVSVVSNVVSVVVNVVVVVVVVVVVVCVVVVHDDPDDD

Radius of gyration: 17.01 Å; chains: 1; bounding box: 38×14×49 Å

Sequence (71 aa):
MPAKQQLTLEQAMTELEAMAQEMETPGLSIDKMMEYYEKSNELAAFCQEKLNGYRARIAKIQEGKEIEIEA